Protein AF-A0A3S8YYU0-F1 (afdb_monomer)

Solvent-accessible surface area (backbone atoms only — not comparable to full-atom values): 10010 Å² total; per-residue (Å²): 124,86,74,66,68,74,83,68,64,56,49,53,55,48,15,58,75,43,46,37,53,31,42,72,78,71,66,54,80,86,74,81,72,77,70,38,67,75,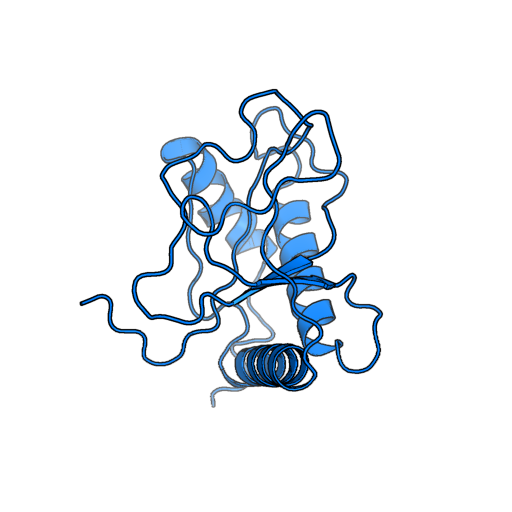52,44,48,48,32,42,52,41,55,51,48,44,52,74,72,61,65,45,40,74,32,61,44,92,62,103,53,86,54,56,67,43,58,93,49,33,31,31,30,31,39,77,44,82,33,82,54,89,83,25,58,51,48,26,52,52,49,55,50,52,54,50,32,55,56,50,31,37,65,63,64,61,94,46,73,85,85,78,79,78,62,46,75,51,72,44,66,87,50,94,86,46,50,66,60,94,78,65,95,59,83,82,70,86,74,74,85,80,88,86,87,84,87,74,73,76,92,72,76,94,124

Secondary structure (DSSP, 8-state):
-TTTTTTT--HHHHIIIIIHHHHHHTS----TTSSHHHHHHHHHHHHHHHHHTT--EE-----SSS----TTTB--EEEEE-S-STT-HHHHHHHHHHHHHHHHHGGGSTT------PPEEEEE--STT--B-S--S-SS--S----------TT----

Mean predicted aligned error: 5.98 Å

pLDDT: mean 88.74, std 14.32, range [34.66, 98.44]

Nearest PDB structures (foldseek):
  7q5x-assembly1_A  TM=9.693E-01  e=1.711E-13  Homo sapiens
  5l9b-assembly1_A  TM=9.675E-01  e=2.173E-13  Homo sapiens
  5l9v-assembly2_B  TM=9.765E-01  e=9.668E-13  Homo sapiens
  3hqr-assembly1_A  TM=9.605E-01  e=2.929E-13  Homo sapiens
  6f0w-assembly1_A  TM=9.902E-01  e=3.692E-11  Trichoplax adhaerens

Organism: Ochotona thibetana (NCBI:txid130843)

Structure (mmCIF, N/CA/C/O backbone):
data_AF-A0A3S8YYU0-F1
#
_entry.id   AF-A0A3S8YYU0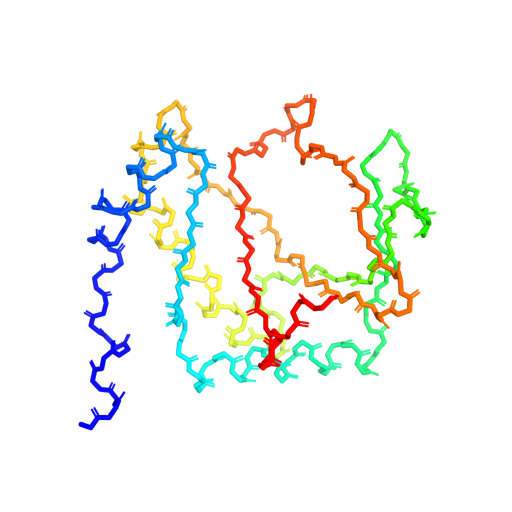-F1
#
loop_
_atom_site.group_PDB
_atom_site.id
_atom_site.type_symbol
_atom_site.label_atom_id
_atom_site.label_alt_id
_atom_site.label_comp_id
_atom_site.label_asym_id
_atom_site.label_entity_id
_atom_site.label_seq_id
_atom_site.pdbx_PDB_ins_code
_atom_site.Cartn_x
_atom_site.Cartn_y
_atom_site.Cartn_z
_atom_site.occupancy
_atom_site.B_iso_or_equiv
_atom_site.auth_seq_id
_atom_site.auth_comp_id
_atom_site.auth_asym_id
_atom_site.auth_atom_id
_atom_site.pdbx_PDB_model_num
ATOM 1 N N . MET A 1 1 ? 13.733 -24.757 10.629 1.00 34.66 1 MET A N 1
ATOM 2 C CA . MET A 1 1 ? 13.370 -23.733 11.634 1.00 34.66 1 MET A CA 1
ATOM 3 C C . MET A 1 1 ? 12.915 -22.471 10.902 1.00 34.66 1 MET A C 1
ATOM 5 O O . MET A 1 1 ? 13.557 -22.136 9.917 1.00 34.66 1 MET A O 1
ATOM 9 N N . PRO A 1 2 ? 11.818 -21.796 11.295 1.00 40.94 2 PRO A N 1
ATOM 10 C CA . PRO A 1 2 ? 11.075 -20.895 10.395 1.00 40.94 2 PRO A CA 1
ATOM 11 C C . PRO A 1 2 ? 11.651 -19.476 10.236 1.00 40.94 2 PRO A C 1
ATOM 13 O O . PRO A 1 2 ? 11.083 -18.668 9.511 1.00 40.94 2 PRO A O 1
ATOM 16 N N . LEU A 1 3 ? 12.760 -19.153 10.907 1.00 37.03 3 LEU A N 1
ATOM 17 C CA . LEU A 1 3 ? 13.330 -17.799 10.929 1.00 37.03 3 LEU A CA 1
ATOM 18 C C . LEU A 1 3 ? 14.291 -17.509 9.760 1.00 37.03 3 LEU A C 1
ATOM 20 O O . LEU A 1 3 ? 14.512 -16.349 9.430 1.00 37.03 3 LEU A O 1
ATOM 24 N N . GLU A 1 4 ? 14.811 -18.536 9.081 1.00 35.59 4 GLU A N 1
ATOM 25 C CA . GLU A 1 4 ? 15.794 -18.364 7.994 1.00 35.59 4 GLU A CA 1
ATOM 26 C C . GLU A 1 4 ? 15.170 -17.972 6.640 1.00 35.59 4 GLU A C 1
ATOM 28 O O . GLU A 1 4 ? 15.865 -17.462 5.765 1.00 35.59 4 GLU A O 1
ATOM 33 N N . HIS A 1 5 ? 13.859 -18.155 6.446 1.00 43.12 5 HIS A N 1
ATOM 34 C CA . HIS A 1 5 ? 13.202 -17.921 5.147 1.00 43.12 5 HIS A CA 1
ATOM 35 C C . HIS A 1 5 ? 12.796 -16.461 4.877 1.00 43.12 5 HIS A C 1
ATOM 37 O O . HIS A 1 5 ? 12.501 -16.112 3.735 1.00 43.12 5 HIS A O 1
ATOM 43 N N . ILE A 1 6 ? 12.766 -15.600 5.900 1.00 46.75 6 ILE A N 1
ATOM 44 C CA . ILE A 1 6 ? 12.290 -14.210 5.759 1.00 46.75 6 ILE A CA 1
ATOM 45 C C . ILE A 1 6 ? 13.440 -13.261 5.381 1.00 46.75 6 ILE A C 1
ATOM 47 O O . ILE A 1 6 ? 13.224 -12.292 4.660 1.00 46.75 6 ILE A O 1
ATOM 51 N N . MET A 1 7 ? 14.676 -13.563 5.793 1.00 45.94 7 MET A N 1
ATOM 52 C CA . MET A 1 7 ? 15.844 -12.707 5.535 1.00 45.94 7 MET A CA 1
ATOM 53 C C . MET A 1 7 ? 16.535 -12.953 4.185 1.00 45.94 7 MET A C 1
ATOM 55 O O . MET A 1 7 ? 17.422 -12.187 3.829 1.00 45.94 7 MET A O 1
ATOM 59 N N . ASN A 1 8 ? 16.131 -13.984 3.433 1.00 50.84 8 ASN A N 1
ATOM 60 C CA . ASN A 1 8 ? 16.818 -14.414 2.209 1.00 50.84 8 ASN A CA 1
ATOM 61 C C . ASN A 1 8 ? 15.895 -14.500 0.977 1.00 50.84 8 ASN A C 1
ATOM 63 O O . ASN A 1 8 ? 16.179 -15.233 0.030 1.00 50.84 8 ASN A O 1
ATOM 67 N N . ARG A 1 9 ? 14.766 -13.773 0.973 1.00 62.41 9 ARG A N 1
ATOM 68 C CA . ARG A 1 9 ? 14.033 -13.536 -0.278 1.00 62.41 9 ARG A CA 1
ATOM 69 C C . ARG A 1 9 ? 14.794 -12.493 -1.077 1.00 62.41 9 ARG A C 1
ATOM 71 O O . ARG A 1 9 ? 14.831 -11.324 -0.702 1.00 62.41 9 ARG A O 1
ATOM 78 N N . ASP A 1 10 ? 15.372 -12.931 -2.182 1.00 84.50 10 ASP A N 1
ATOM 79 C CA . ASP A 1 10 ? 15.942 -12.039 -3.175 1.00 84.50 10 ASP A CA 1
ATOM 80 C C . ASP A 1 10 ? 14.800 -11.238 -3.833 1.00 84.50 10 ASP A C 1
ATOM 82 O O . ASP A 1 10 ? 14.121 -11.702 -4.751 1.00 84.50 10 ASP A O 1
ATOM 86 N N . LEU A 1 11 ? 14.517 -10.053 -3.279 1.00 90.81 11 LEU A N 1
ATOM 87 C CA . LEU A 1 11 ? 13.488 -9.139 -3.785 1.00 90.81 11 LEU A CA 1
ATOM 88 C C . LEU A 1 11 ? 13.767 -8.726 -5.230 1.00 90.81 11 LEU A C 1
ATOM 90 O O . LEU A 1 11 ? 12.818 -8.476 -5.969 1.00 90.81 11 LEU A O 1
ATOM 94 N N . GLU A 1 12 ? 15.039 -8.664 -5.626 1.00 93.06 12 GLU A N 1
ATOM 95 C CA . GLU A 1 12 ? 15.429 -8.370 -6.999 1.00 93.06 12 GLU A CA 1
ATOM 96 C C . GLU A 1 12 ? 15.011 -9.514 -7.916 1.00 93.06 12 GLU A C 1
ATOM 98 O O . GLU A 1 12 ? 14.336 -9.281 -8.921 1.00 93.06 12 GLU A O 1
ATOM 103 N N . LYS A 1 13 ? 15.303 -10.755 -7.520 1.00 94.00 13 LYS A N 1
ATOM 104 C CA . LYS A 1 13 ? 14.845 -11.941 -8.247 1.00 94.00 13 LYS A CA 1
ATOM 105 C C . LYS A 1 13 ? 13.324 -11.980 -8.382 1.00 94.00 13 LYS A C 1
ATOM 107 O O . LYS A 1 13 ? 12.818 -12.176 -9.480 1.00 94.00 13 LYS A O 1
ATOM 112 N N . ILE A 1 14 ? 12.581 -11.738 -7.299 1.00 94.81 14 ILE A N 1
ATOM 113 C CA . ILE A 1 14 ? 11.107 -11.696 -7.343 1.00 94.81 14 ILE A CA 1
ATOM 114 C C . ILE A 1 14 ? 10.624 -10.583 -8.285 1.00 94.81 14 ILE A C 1
ATOM 116 O O . ILE A 1 14 ? 9.714 -10.798 -9.087 1.00 94.81 14 ILE A O 1
ATOM 120 N N . ALA A 1 15 ? 11.225 -9.396 -8.212 1.00 94.88 15 ALA A N 1
ATOM 121 C CA . ALA A 1 15 ? 10.861 -8.278 -9.071 1.00 94.88 15 ALA A CA 1
ATOM 122 C C . ALA A 1 15 ? 11.082 -8.603 -10.559 1.00 94.88 15 ALA A C 1
ATOM 124 O O . ALA A 1 15 ? 10.183 -8.398 -11.374 1.00 94.88 15 ALA A O 1
ATOM 125 N N . ILE A 1 16 ? 12.257 -9.133 -10.909 1.00 94.75 16 ILE A N 1
ATOM 126 C CA . ILE A 1 16 ? 12.674 -9.361 -12.298 1.00 94.75 16 ILE A CA 1
ATOM 127 C C . ILE A 1 16 ? 12.035 -10.618 -12.893 1.00 94.75 16 ILE A C 1
ATOM 129 O O . ILE A 1 16 ? 11.572 -10.574 -14.029 1.00 94.75 16 ILE A O 1
ATOM 133 N N . GLU A 1 17 ? 12.014 -11.729 -12.157 1.00 95.62 17 GLU A N 1
ATOM 134 C CA . GLU A 1 17 ? 11.584 -13.028 -12.691 1.00 95.62 17 GLU A CA 1
ATOM 135 C C . GLU A 1 17 ? 10.077 -13.269 -12.563 1.00 95.62 17 GLU A C 1
ATOM 137 O O . GLU A 1 17 ? 9.545 -14.123 -13.265 1.00 95.62 17 GLU A O 1
ATOM 142 N N . TYR A 1 18 ? 9.379 -12.536 -11.689 1.00 95.62 18 TYR A N 1
ATOM 143 C CA . TYR A 1 18 ? 7.950 -12.748 -11.448 1.00 95.62 18 TYR A CA 1
ATOM 144 C C . TYR A 1 18 ? 7.109 -11.488 -11.675 1.00 95.62 18 TYR A C 1
ATOM 146 O O . TYR A 1 18 ? 6.224 -11.484 -12.527 1.00 95.62 18 TYR A O 1
ATOM 154 N N . ILE A 1 19 ? 7.390 -10.393 -10.962 1.00 95.56 19 ILE A N 1
ATOM 155 C CA . ILE A 1 19 ? 6.517 -9.205 -10.984 1.00 95.56 19 ILE A CA 1
ATOM 156 C C . ILE A 1 19 ? 6.507 -8.531 -12.353 1.00 95.56 19 ILE A C 1
ATOM 158 O O . ILE A 1 19 ? 5.435 -8.250 -12.884 1.00 95.56 19 ILE A O 1
ATOM 162 N N . VAL A 1 20 ? 7.684 -8.262 -12.925 1.00 95.88 20 VAL A N 1
ATOM 163 C CA . VAL A 1 20 ? 7.805 -7.606 -14.234 1.00 95.88 20 VAL A CA 1
ATOM 164 C C . VAL A 1 20 ? 7.079 -8.409 -15.329 1.00 95.88 20 VAL A C 1
ATOM 166 O O . VAL A 1 20 ? 6.219 -7.815 -15.984 1.00 95.88 20 VAL A O 1
ATOM 169 N N . PRO A 1 21 ? 7.324 -9.728 -15.501 1.00 95.81 21 PRO A N 1
ATOM 170 C CA . PRO A 1 21 ? 6.575 -10.545 -16.455 1.00 95.81 21 PRO A CA 1
ATOM 171 C C . PRO A 1 21 ? 5.060 -10.518 -16.225 1.00 95.81 21 PRO A C 1
ATOM 173 O O . PRO A 1 21 ? 4.311 -10.223 -17.153 1.00 95.81 21 PRO A O 1
ATOM 176 N N . CYS A 1 22 ? 4.586 -10.732 -14.991 1.00 96.44 22 CYS A N 1
ATOM 177 C CA . CYS A 1 22 ? 3.148 -10.746 -14.702 1.00 96.44 22 CYS A CA 1
ATOM 178 C C . CYS A 1 22 ? 2.469 -9.400 -15.004 1.00 96.44 22 CYS A C 1
ATOM 180 O O . CYS A 1 22 ? 1.373 -9.363 -15.570 1.00 96.44 22 CYS A O 1
ATOM 182 N N . LEU A 1 23 ? 3.118 -8.284 -14.660 1.00 95.19 23 LEU A N 1
ATOM 183 C CA . LEU A 1 23 ? 2.593 -6.952 -14.957 1.00 95.19 23 LEU A CA 1
ATOM 184 C C . LEU A 1 23 ? 2.582 -6.648 -16.461 1.00 95.19 23 LEU A C 1
ATOM 186 O O . LEU A 1 23 ? 1.695 -5.926 -16.909 1.00 95.19 23 LEU A O 1
ATOM 190 N N . HIS A 1 24 ? 3.518 -7.189 -17.248 1.00 94.38 24 HIS A N 1
ATOM 191 C CA . HIS A 1 24 ? 3.502 -7.054 -18.711 1.00 94.38 24 HIS A CA 1
ATOM 192 C C . HIS A 1 24 ? 2.437 -7.916 -19.380 1.00 94.38 24 HIS A C 1
ATOM 194 O O . HIS A 1 24 ? 1.757 -7.433 -20.282 1.00 94.38 24 HIS A O 1
ATOM 200 N N . GLU A 1 25 ? 2.295 -9.170 -18.958 1.00 94.69 25 GLU A N 1
ATOM 201 C CA . GLU A 1 25 ? 1.409 -10.134 -19.617 1.00 94.69 25 GLU A CA 1
ATOM 202 C C . GLU A 1 25 ? -0.060 -9.949 -19.228 1.00 94.69 25 GLU A C 1
ATOM 204 O O . GLU A 1 25 ? -0.943 -10.037 -20.081 1.00 94.69 25 GLU A O 1
ATOM 209 N N . VAL A 1 26 ? -0.332 -9.692 -17.945 1.00 95.25 26 VAL A N 1
ATOM 210 C CA . VAL A 1 26 ? -1.694 -9.732 -17.383 1.00 95.25 26 VAL A CA 1
ATOM 211 C C . VAL A 1 26 ? -2.112 -8.392 -16.766 1.00 95.25 26 VAL A C 1
ATOM 213 O O . VAL A 1 26 ? -3.302 -8.108 -16.632 1.00 95.25 26 VAL A O 1
ATOM 216 N N . GLY A 1 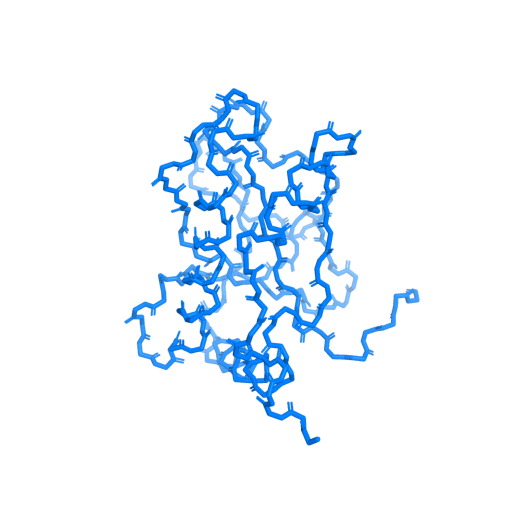27 ? -1.151 -7.539 -16.400 1.00 94.69 27 GLY A N 1
ATOM 217 C CA . GLY A 1 27 ? -1.418 -6.230 -15.793 1.00 94.69 27 GLY A CA 1
ATOM 218 C C . GLY A 1 27 ? -1.650 -6.260 -14.278 1.00 94.69 27 GLY A C 1
ATOM 219 O O . GLY A 1 27 ? -1.954 -5.221 -13.694 1.00 94.69 27 GLY A O 1
ATOM 220 N N . PHE A 1 28 ? -1.492 -7.418 -13.629 1.00 96.44 28 PHE A N 1
ATOM 221 C CA . PHE A 1 28 ? -1.506 -7.559 -12.170 1.00 96.44 28 PHE A CA 1
ATOM 222 C C . PHE A 1 28 ? -0.646 -8.749 -11.712 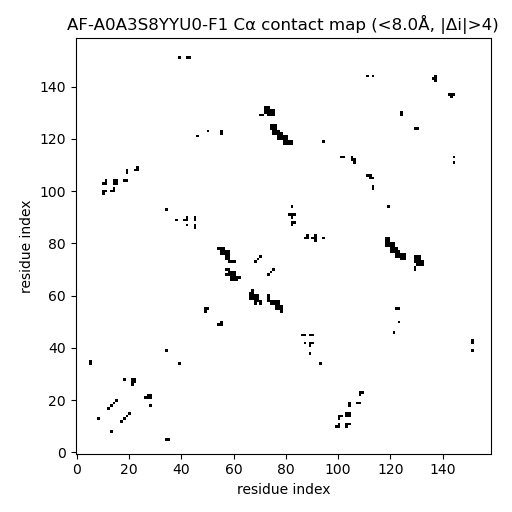1.00 96.44 28 PHE A C 1
ATOM 224 O O . PHE A 1 28 ? -0.354 -9.656 -12.486 1.00 96.44 28 PHE A O 1
ATOM 231 N N . CYS A 1 29 ? -0.258 -8.757 -10.436 1.00 95.75 29 CYS A N 1
ATOM 232 C CA . CYS A 1 29 ? 0.421 -9.874 -9.775 1.00 95.75 29 CYS A CA 1
ATOM 233 C C . CYS A 1 29 ? 0.055 -9.901 -8.283 1.00 95.75 29 CYS A C 1
ATOM 235 O O . CYS A 1 29 ? -0.309 -8.866 -7.721 1.00 95.75 29 CYS A O 1
ATOM 237 N N . TYR A 1 30 ? 0.198 -11.049 -7.623 1.00 95.19 30 TYR A N 1
ATOM 238 C CA . TYR A 1 30 ? 0.020 -11.179 -6.174 1.00 95.19 30 TYR A CA 1
ATOM 239 C C . TYR A 1 30 ? 1.208 -11.919 -5.555 1.00 95.19 30 TYR A C 1
ATOM 241 O O . TYR A 1 30 ? 1.799 -12.798 -6.171 1.00 95.19 30 TYR A O 1
ATOM 249 N N . LEU A 1 31 ? 1.586 -11.529 -4.337 1.00 94.94 31 LEU A N 1
ATOM 250 C CA . LEU A 1 31 ? 2.698 -12.125 -3.600 1.00 94.94 31 LEU A CA 1
ATOM 251 C C . LEU A 1 31 ? 2.239 -12.521 -2.204 1.00 94.94 31 LEU A C 1
ATOM 253 O O . LEU A 1 31 ? 2.078 -11.672 -1.324 1.00 94.94 31 LEU A O 1
ATOM 257 N N . ASP A 1 32 ? 2.076 -13.822 -1.998 1.00 94.12 32 ASP A N 1
ATOM 258 C CA . ASP A 1 32 ? 1.667 -14.356 -0.707 1.00 94.12 32 ASP A CA 1
ATOM 259 C C . ASP A 1 32 ? 2.816 -14.373 0.303 1.00 94.12 32 ASP A C 1
ATOM 261 O O . ASP A 1 32 ? 4.004 -14.530 -0.021 1.00 94.12 32 ASP A O 1
ATOM 265 N N . ASN A 1 33 ? 2.433 -14.249 1.575 1.00 92.44 33 ASN A N 1
ATOM 266 C CA . ASN A 1 33 ? 3.344 -14.305 2.715 1.00 92.44 33 ASN A CA 1
ATOM 267 C C . ASN A 1 33 ? 4.496 -13.286 2.610 1.00 92.44 33 ASN A C 1
ATOM 269 O O . ASN A 1 33 ? 5.626 -13.597 2.986 1.00 92.44 33 ASN A O 1
ATOM 273 N N . PHE A 1 34 ? 4.223 -12.087 2.077 1.00 94.75 34 PHE A N 1
ATOM 274 C CA . PHE A 1 34 ? 5.244 -11.081 1.755 1.00 94.75 34 PHE A CA 1
ATOM 275 C C . PHE A 1 34 ? 6.090 -10.656 2.966 1.00 94.75 34 PHE A C 1
ATOM 277 O O . PHE A 1 34 ? 7.314 -10.655 2.882 1.00 94.75 34 PHE A O 1
ATOM 284 N N . LEU A 1 35 ? 5.452 -10.346 4.101 1.00 93.38 35 LEU A N 1
ATOM 285 C CA . LEU A 1 35 ? 6.147 -9.999 5.351 1.00 93.38 35 LEU A CA 1
ATOM 286 C C . LEU A 1 35 ? 6.338 -11.193 6.302 1.00 93.38 35 LEU A C 1
ATOM 288 O O . LEU A 1 35 ? 7.059 -11.088 7.294 1.00 93.38 35 LEU A O 1
ATOM 292 N N . GLY A 1 36 ? 5.656 -12.310 6.035 1.00 93.12 36 GLY A N 1
ATOM 293 C CA . GLY A 1 36 ? 5.441 -13.375 7.015 1.00 93.12 36 GLY A CA 1
ATOM 294 C C . GLY A 1 36 ? 4.499 -12.967 8.158 1.00 93.12 36 GLY A C 1
ATOM 295 O O . GLY A 1 36 ? 4.077 -11.814 8.272 1.00 93.12 36 GLY A O 1
ATOM 296 N N . GLU A 1 37 ? 4.162 -13.930 9.018 1.00 94.25 37 GLU A N 1
ATOM 297 C CA . GLU A 1 37 ? 3.146 -13.744 10.064 1.00 94.25 37 GLU A CA 1
ATOM 298 C C . GLU A 1 37 ? 3.553 -12.714 11.120 1.00 94.25 37 GLU A C 1
ATOM 300 O O . GLU A 1 37 ? 2.784 -11.811 11.418 1.00 94.25 37 GLU A O 1
ATOM 305 N N . VAL A 1 38 ? 4.774 -12.799 11.656 1.00 95.06 38 VAL A N 1
ATOM 306 C CA . VAL A 1 38 ? 5.205 -11.954 12.787 1.00 95.06 38 VAL A CA 1
ATOM 307 C C . VAL A 1 38 ? 5.138 -10.466 12.441 1.00 95.06 38 VAL A C 1
ATOM 309 O O . VAL A 1 38 ? 4.576 -9.667 13.187 1.00 95.06 38 VAL A O 1
ATOM 312 N N . VAL A 1 39 ? 5.696 -10.079 11.293 1.00 95.31 39 VAL A N 1
ATOM 313 C CA . VAL A 1 39 ? 5.709 -8.675 10.866 1.00 95.31 39 VAL A CA 1
ATOM 314 C C . VAL A 1 39 ? 4.322 -8.255 10.374 1.00 95.31 39 VAL A C 1
ATOM 316 O O . VAL A 1 39 ? 3.873 -7.156 10.701 1.00 95.31 39 VAL A O 1
ATOM 319 N N . GLY A 1 40 ? 3.608 -9.133 9.658 1.00 97.62 40 GLY A N 1
ATOM 320 C CA . GLY A 1 40 ? 2.218 -8.899 9.263 1.00 97.62 40 GLY A CA 1
ATOM 321 C C . GLY A 1 40 ? 1.301 -8.612 10.457 1.00 97.62 40 GLY A C 1
ATOM 322 O O . GLY A 1 40 ? 0.474 -7.702 10.394 1.00 97.62 40 GLY A O 1
ATOM 323 N N . ASP A 1 41 ? 1.512 -9.301 11.577 1.00 98.12 41 ASP A N 1
ATOM 324 C CA . ASP A 1 41 ? 0.759 -9.121 12.820 1.00 98.12 41 ASP A CA 1
ATOM 325 C C . ASP A 1 41 ? 1.033 -7.781 13.482 1.00 98.12 41 ASP A C 1
ATOM 327 O O . ASP A 1 41 ? 0.103 -7.137 13.972 1.00 98.12 41 ASP A O 1
ATOM 331 N N . CYS A 1 42 ? 2.282 -7.319 13.451 1.00 98.12 42 CYS A N 1
ATOM 332 C CA . CYS A 1 42 ? 2.636 -5.983 13.915 1.00 98.12 42 CYS A CA 1
ATOM 333 C C . CYS A 1 42 ? 1.936 -4.898 13.081 1.00 98.12 42 CYS A C 1
ATOM 335 O O . CYS A 1 42 ? 1.379 -3.955 13.650 1.00 98.12 42 CYS A O 1
ATOM 337 N N . VAL A 1 43 ? 1.893 -5.052 11.750 1.00 98.38 43 VAL A N 1
ATOM 338 C CA . VAL A 1 43 ? 1.162 -4.126 10.865 1.00 98.38 43 VAL A CA 1
ATOM 339 C C . VAL A 1 43 ? -0.334 -4.150 11.185 1.00 98.38 43 VAL A C 1
ATOM 341 O O . VAL A 1 43 ? -0.932 -3.095 11.404 1.00 98.38 43 VAL A O 1
ATOM 344 N N . LEU A 1 44 ? -0.939 -5.339 11.286 1.00 98.38 44 LEU A N 1
ATOM 345 C CA . LEU A 1 44 ? -2.356 -5.490 11.619 1.00 98.38 44 LEU A CA 1
ATOM 346 C C . LEU A 1 44 ? -2.689 -4.876 12.984 1.00 98.38 44 LEU A C 1
ATOM 348 O O . LEU A 1 44 ? -3.696 -4.179 13.111 1.00 98.38 44 LEU A O 1
ATOM 352 N N . LYS A 1 45 ? -1.852 -5.104 14.003 1.00 98.25 45 LYS A N 1
ATOM 353 C CA . LYS A 1 45 ? -2.024 -4.524 15.341 1.00 98.25 45 LYS A CA 1
ATOM 354 C C . LYS A 1 45 ? -2.035 -2.999 15.275 1.00 98.25 45 LYS A C 1
ATOM 356 O O . LYS A 1 45 ? -2.924 -2.383 15.862 1.00 98.25 45 LYS A O 1
ATOM 361 N N . ARG A 1 46 ? -1.107 -2.388 14.530 1.00 97.81 46 ARG A N 1
ATOM 362 C CA . ARG A 1 46 ? -1.076 -0.929 14.378 1.00 97.81 46 ARG A CA 1
ATOM 363 C C . ARG A 1 46 ? -2.309 -0.402 13.647 1.00 97.81 46 ARG A C 1
ATOM 365 O O . ARG A 1 46 ? -2.904 0.567 14.108 1.00 97.81 46 ARG A O 1
ATOM 372 N N . VAL A 1 47 ? -2.729 -1.046 12.558 1.00 98.06 47 VAL A N 1
ATOM 373 C CA . VAL A 1 47 ? -3.936 -0.649 11.811 1.00 98.06 47 VAL A CA 1
ATOM 374 C C . VAL A 1 47 ? -5.195 -0.751 12.677 1.00 98.06 47 VAL A C 1
ATOM 376 O O . VAL A 1 47 ? -6.015 0.166 12.667 1.00 98.06 47 VAL A O 1
ATOM 379 N N . LYS A 1 48 ? -5.327 -1.810 13.486 1.00 97.88 48 LYS A N 1
ATOM 380 C CA . LYS A 1 48 ? -6.419 -1.939 14.463 1.00 97.88 48 LYS A CA 1
ATOM 381 C C . LYS A 1 48 ? -6.403 -0.816 15.497 1.00 97.88 48 LYS A C 1
ATOM 383 O O . LYS A 1 48 ? -7.460 -0.262 15.777 1.00 97.88 48 LYS A O 1
ATOM 388 N N . GLN A 1 49 ? -5.230 -0.451 16.016 1.00 97.56 49 GLN A N 1
ATOM 389 C CA . G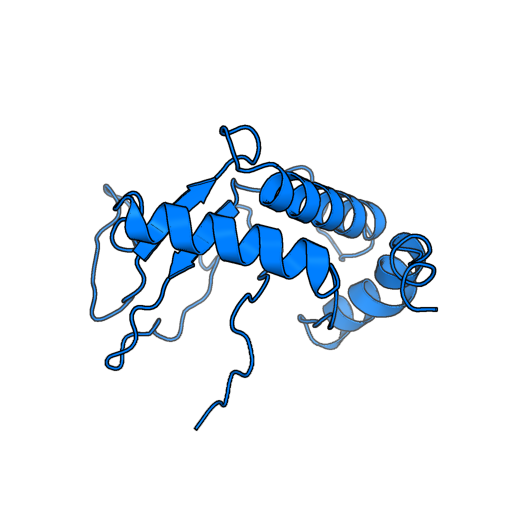LN A 1 49 ? -5.105 0.660 16.960 1.00 97.56 49 GLN A CA 1
ATOM 390 C C . GLN A 1 49 ? -5.540 1.989 16.325 1.00 97.56 49 GLN A C 1
ATOM 392 O O . GLN A 1 49 ? -6.355 2.695 16.899 1.00 97.56 49 GLN A O 1
ATOM 397 N N . LEU A 1 50 ? -5.086 2.291 15.101 1.00 96.62 50 LEU A N 1
ATOM 398 C CA . LEU A 1 50 ? -5.496 3.502 14.373 1.00 96.62 50 LEU A CA 1
ATOM 399 C C . LEU A 1 50 ? -7.021 3.589 14.191 1.00 96.62 50 LEU A C 1
ATOM 401 O O . LEU A 1 50 ? -7.596 4.677 14.245 1.00 96.62 50 LEU A O 1
ATOM 405 N N . HIS A 1 51 ? -7.675 2.447 13.965 1.00 96.06 51 HIS A N 1
ATOM 406 C CA . HIS A 1 51 ? -9.133 2.368 13.872 1.00 96.06 51 HIS A CA 1
ATOM 407 C C . HIS A 1 51 ? -9.814 2.584 15.227 1.00 96.06 51 HIS A C 1
ATOM 409 O O . HIS A 1 51 ? -10.741 3.385 15.309 1.00 96.06 51 HIS A O 1
ATOM 415 N N . GLN A 1 52 ? -9.322 1.933 16.285 1.00 96.56 52 GLN A N 1
ATOM 416 C CA . GLN A 1 52 ? -9.833 2.071 17.655 1.00 96.56 52 GLN A CA 1
ATOM 417 C C . GLN A 1 52 ? -9.688 3.497 18.200 1.00 96.56 52 GLN A C 1
ATOM 419 O O . GLN A 1 52 ? -10.591 3.985 18.874 1.00 96.56 52 GLN A O 1
ATOM 424 N N . ASP A 1 53 ? -8.604 4.185 17.844 1.00 96.31 53 ASP A N 1
ATOM 425 C CA . ASP A 1 53 ? -8.333 5.575 18.225 1.00 96.31 53 ASP A CA 1
ATOM 426 C C . ASP A 1 53 ? -9.208 6.589 17.455 1.00 96.31 53 ASP A C 1
ATOM 428 O O . ASP A 1 53 ? -9.121 7.794 17.686 1.00 96.31 53 ASP A O 1
ATOM 432 N N . GLY A 1 54 ? -10.043 6.134 16.510 1.00 94.81 54 GLY A N 1
ATOM 433 C CA . GLY A 1 54 ? -10.949 6.994 15.742 1.00 94.81 54 GLY A CA 1
ATOM 434 C C . GLY A 1 54 ? -10.249 7.887 14.712 1.00 94.81 54 GLY A C 1
ATOM 435 O O . GLY A 1 54 ? -10.814 8.887 14.269 1.00 94.81 54 GLY A O 1
ATOM 436 N N . VAL A 1 55 ? -9.017 7.546 14.318 1.00 95.19 55 VAL A N 1
ATOM 437 C CA . VAL A 1 55 ? -8.211 8.354 13.384 1.00 95.19 55 VAL A CA 1
ATOM 438 C C . VAL A 1 55 ? -8.705 8.215 11.938 1.00 95.19 55 VAL A C 1
ATOM 440 O O . VAL A 1 55 ? -8.523 9.125 11.126 1.00 95.19 55 VAL A O 1
ATOM 443 N N . LEU A 1 56 ? -9.334 7.086 11.602 1.00 94.44 56 LEU A N 1
ATOM 444 C CA . LEU A 1 56 ? -9.856 6.818 10.262 1.00 94.44 56 LEU A CA 1
ATOM 445 C C . LEU A 1 56 ? -11.107 7.666 9.977 1.00 94.44 56 LEU A C 1
ATOM 447 O O . LEU A 1 56 ? -12.025 7.750 10.790 1.00 94.44 56 LEU A O 1
ATOM 451 N N . ARG A 1 57 ? -11.156 8.269 8.787 1.00 92.88 57 ARG A N 1
ATOM 452 C CA . ARG A 1 57 ? -12.253 9.129 8.310 1.00 92.88 57 ARG A CA 1
ATOM 453 C C . ARG A 1 57 ? -12.864 8.560 7.041 1.00 92.88 57 ARG A C 1
ATOM 455 O O . ARG A 1 57 ? -12.177 7.875 6.300 1.00 92.88 57 ARG A O 1
ATOM 462 N N . ASP A 1 58 ? -14.122 8.872 6.755 1.00 90.94 58 ASP A N 1
ATOM 463 C CA . ASP A 1 58 ? -14.795 8.354 5.559 1.00 90.94 58 ASP A CA 1
ATOM 464 C C . ASP A 1 58 ? -13.994 8.617 4.269 1.00 90.94 58 ASP A C 1
ATOM 466 O O . ASP A 1 58 ? -13.519 9.733 4.024 1.00 90.94 58 ASP A O 1
ATOM 470 N N . GLY A 1 59 ? -13.880 7.580 3.435 1.00 84.88 59 GLY A N 1
ATOM 471 C CA . GLY A 1 59 ? -13.215 7.622 2.141 1.00 84.88 59 GLY A CA 1
ATOM 472 C C . GLY A 1 59 ? -13.767 8.729 1.243 1.00 84.88 59 GLY A C 1
ATOM 473 O O . GLY A 1 59 ? -14.976 8.975 1.171 1.00 84.88 59 GLY A O 1
ATOM 474 N N . GLN A 1 60 ? -12.861 9.409 0.542 1.00 84.62 60 GLN A N 1
ATOM 475 C CA . GLN A 1 60 ? -13.195 10.495 -0.378 1.00 84.62 60 GLN A CA 1
ATOM 476 C C . GLN A 1 60 ? -12.966 10.075 -1.833 1.00 84.62 60 GLN A C 1
ATOM 478 O O . GLN A 1 60 ? -12.078 9.272 -2.137 1.00 84.62 60 GLN A O 1
ATOM 483 N N . LEU A 1 61 ? -13.784 10.624 -2.733 1.00 77.88 61 LEU A N 1
ATOM 484 C CA . LEU A 1 61 ? -13.632 10.473 -4.181 1.00 77.88 61 LEU A CA 1
ATOM 485 C C . LEU A 1 61 ? -12.777 11.610 -4.754 1.00 77.88 61 LEU A C 1
ATOM 487 O O . LEU A 1 61 ? -12.865 12.750 -4.291 1.00 77.88 61 LEU A O 1
ATOM 491 N N . ALA A 1 62 ? -11.998 11.309 -5.795 1.00 67.81 62 ALA A N 1
ATOM 492 C CA . ALA A 1 62 ? -11.280 12.323 -6.561 1.00 67.81 62 ALA A CA 1
ATOM 493 C C . ALA A 1 62 ? -12.274 13.232 -7.310 1.00 67.81 62 ALA A C 1
ATOM 495 O O . ALA A 1 62 ? -13.205 12.747 -7.954 1.00 67.81 62 ALA A O 1
ATOM 496 N N . GLY A 1 63 ? -12.090 14.552 -7.232 1.00 60.88 63 GLY A N 1
ATOM 497 C CA . GLY A 1 63 ? -12.962 15.517 -7.900 1.00 60.88 63 GLY A CA 1
ATOM 498 C C . GLY A 1 63 ? -12.494 16.972 -7.753 1.00 60.88 63 GLY A C 1
ATOM 499 O O .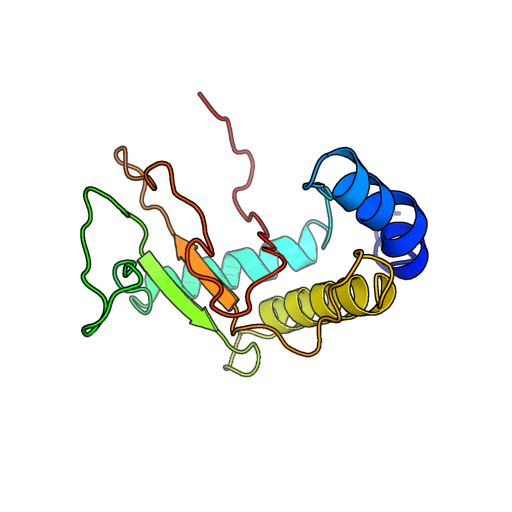 GLY A 1 63 ? -11.654 17.265 -6.908 1.00 60.88 63 GLY A O 1
ATOM 500 N N . PRO A 1 64 ? -13.037 17.901 -8.563 1.00 46.59 64 PRO A N 1
ATOM 501 C CA . PRO A 1 64 ? -12.574 19.294 -8.668 1.00 46.59 64 PRO A CA 1
ATOM 502 C C . PRO A 1 64 ? -12.888 20.192 -7.452 1.00 46.59 64 PRO A C 1
ATOM 504 O O . PRO A 1 64 ? -12.616 21.389 -7.482 1.00 46.59 64 PRO A O 1
ATOM 507 N N . ARG A 1 65 ? -13.474 19.651 -6.379 1.00 54.34 65 ARG A N 1
ATOM 508 C CA . ARG A 1 65 ? -13.695 20.328 -5.088 1.00 54.34 65 ARG A CA 1
ATOM 509 C C . ARG A 1 65 ? -13.312 19.362 -3.968 1.00 54.34 65 ARG A C 1
ATOM 511 O O . ARG A 1 65 ? -13.254 18.162 -4.230 1.00 54.34 65 ARG A O 1
ATOM 518 N N . ALA A 1 66 ? -13.069 19.885 -2.758 1.00 56.94 66 ALA A N 1
ATOM 519 C CA . ALA A 1 66 ? -12.752 19.104 -1.556 1.00 56.94 66 ALA A CA 1
ATOM 520 C C . ALA A 1 66 ? -13.521 17.771 -1.553 1.00 56.94 66 ALA A C 1
ATOM 522 O O . ALA A 1 66 ? -14.748 17.781 -1.683 1.00 56.94 66 ALA A O 1
ATOM 523 N N . GLY A 1 67 ? -12.780 16.658 -1.530 1.00 61.19 67 GLY A N 1
ATOM 524 C CA . GLY A 1 67 ? -13.270 15.333 -1.908 1.00 61.19 67 GLY A CA 1
ATOM 525 C C . GLY A 1 67 ? -14.636 15.011 -1.307 1.00 61.19 67 GLY A C 1
ATOM 526 O O . GLY A 1 67 ? -14.849 15.133 -0.101 1.00 61.19 67 GLY A O 1
ATOM 527 N N . VAL A 1 68 ? -15.586 14.617 -2.155 1.00 65.62 68 VAL A N 1
ATOM 528 C CA . VAL A 1 68 ? -16.953 14.335 -1.705 1.00 65.62 68 VAL A CA 1
ATOM 529 C C . VAL A 1 68 ? -16.993 12.919 -1.144 1.00 65.62 68 VAL A C 1
ATOM 531 O O . VAL A 1 68 ? -16.710 11.958 -1.863 1.00 65.62 68 VAL A O 1
ATOM 534 N N . SER A 1 69 ? -17.369 12.784 0.128 1.00 72.69 69 SER A N 1
ATOM 535 C CA . SER A 1 69 ? -17.676 11.475 0.704 1.00 72.69 69 SER A CA 1
ATOM 536 C C . SER A 1 69 ? -19.062 11.027 0.243 1.00 72.69 69 SER A C 1
ATOM 538 O O . SER A 1 69 ? -20.067 11.704 0.468 1.00 72.69 69 SER A O 1
ATOM 540 N N . LYS A 1 70 ? -19.114 9.884 -0.443 1.00 78.69 70 LYS A N 1
ATOM 541 C CA . LYS A 1 70 ? -20.353 9.230 -0.874 1.00 78.69 70 LYS A CA 1
ATOM 542 C C . LYS A 1 70 ? -20.300 7.769 -0.452 1.00 78.69 70 LYS A C 1
ATOM 544 O O . LYS A 1 70 ? -19.846 6.927 -1.222 1.00 78.69 70 LYS A O 1
ATOM 549 N N . ARG A 1 71 ? -20.817 7.471 0.744 1.00 76.94 71 ARG A N 1
ATOM 550 C CA . ARG A 1 71 ? -20.785 6.123 1.348 1.00 76.94 71 ARG A CA 1
ATOM 551 C C . ARG A 1 71 ? -21.364 5.013 0.462 1.00 76.94 71 ARG A C 1
ATOM 553 O O . ARG A 1 71 ? -20.900 3.886 0.533 1.00 76.94 71 ARG A O 1
ATOM 560 N N . HIS A 1 72 ? -22.339 5.330 -0.397 1.00 75.12 72 HIS A N 1
ATOM 561 C CA . HIS A 1 72 ? -22.916 4.370 -1.350 1.00 75.12 72 HIS A CA 1
ATOM 562 C C . HIS A 1 72 ? -21.989 4.031 -2.529 1.00 75.12 72 HIS A C 1
ATOM 564 O O . HIS A 1 72 ? -22.174 3.004 -3.169 1.00 75.12 72 HIS A O 1
ATOM 570 N N . LEU A 1 73 ? -21.015 4.892 -2.840 1.00 79.94 73 LEU A N 1
ATOM 571 C CA . LEU A 1 73 ? -19.993 4.621 -3.853 1.00 79.94 73 LEU A CA 1
ATOM 572 C C . LEU A 1 73 ? -18.750 4.012 -3.217 1.00 79.94 73 LEU A C 1
ATOM 574 O O . LEU A 1 73 ? -18.171 3.098 -3.792 1.00 79.94 73 LEU A O 1
ATOM 578 N N . ARG A 1 74 ? -18.355 4.536 -2.052 1.00 88.88 74 ARG A N 1
ATOM 579 C CA . ARG A 1 74 ? -17.133 4.210 -1.323 1.00 88.88 74 ARG A CA 1
ATOM 580 C C . ARG A 1 74 ? -17.411 4.180 0.177 1.00 88.88 74 ARG A C 1
ATOM 582 O O . ARG A 1 74 ? -17.605 5.234 0.780 1.00 88.88 74 ARG A O 1
ATOM 589 N N . GLY A 1 75 ? -17.479 2.978 0.744 1.00 90.88 75 GLY A N 1
ATOM 590 C CA . GLY A 1 75 ? -17.886 2.740 2.132 1.00 90.88 75 GLY A CA 1
ATOM 591 C C . GLY A 1 75 ? -16.750 2.485 3.126 1.00 90.88 75 GLY A C 1
ATOM 592 O O . GLY A 1 75 ? -17.035 2.045 4.237 1.00 90.88 75 GLY A O 1
ATOM 593 N N . ASP A 1 76 ? -15.489 2.708 2.749 1.00 93.69 76 ASP A N 1
ATOM 594 C CA . ASP A 1 76 ? -14.342 2.568 3.648 1.00 93.69 76 ASP A CA 1
ATOM 595 C C . ASP A 1 76 ? -14.107 3.807 4.516 1.00 93.69 76 ASP A C 1
ATOM 597 O O . ASP A 1 76 ? -14.511 4.930 4.205 1.00 93.69 76 ASP A O 1
ATOM 601 N N . GLN A 1 77 ? -13.388 3.584 5.610 1.00 95.44 77 GLN A N 1
ATOM 602 C CA . GLN A 1 77 ? -12.755 4.619 6.410 1.00 95.44 77 GLN A CA 1
ATOM 603 C C . GLN A 1 77 ? -11.247 4.552 6.163 1.00 95.44 77 GLN A C 1
ATOM 605 O O . GLN A 1 77 ? -10.666 3.467 6.185 1.00 95.44 77 GLN A O 1
ATOM 610 N N . ILE A 1 78 ? -10.609 5.696 5.933 1.00 96.81 78 ILE A N 1
ATOM 611 C CA . ILE A 1 78 ? -9.200 5.800 5.577 1.00 96.81 78 ILE A CA 1
ATOM 612 C C . ILE A 1 78 ? -8.417 6.753 6.474 1.00 96.81 78 ILE A C 1
ATOM 614 O O . ILE A 1 78 ? -8.951 7.712 7.032 1.00 96.81 78 ILE A O 1
ATOM 618 N N . THR A 1 79 ? -7.112 6.528 6.546 1.00 97.19 79 THR A N 1
ATOM 619 C CA . THR A 1 79 ? -6.130 7.523 6.984 1.00 97.19 79 THR A CA 1
ATOM 620 C C . THR A 1 79 ? -4.866 7.420 6.129 1.00 97.19 79 THR A C 1
ATOM 622 O O . THR A 1 79 ? -4.603 6.381 5.520 1.00 97.19 79 THR A O 1
ATOM 625 N N . TRP A 1 80 ? -4.093 8.503 6.057 1.00 97.00 80 TRP A N 1
ATOM 626 C CA . TRP A 1 80 ? -2.861 8.575 5.273 1.00 97.00 80 TRP A CA 1
ATOM 627 C C . TRP A 1 80 ? -1.645 8.527 6.194 1.00 97.00 80 TRP A C 1
ATOM 629 O O . TRP A 1 80 ? -1.452 9.439 6.994 1.00 97.00 80 TRP A O 1
ATOM 639 N N . ILE A 1 81 ? -0.817 7.495 6.041 1.00 97.19 81 ILE A N 1
ATOM 640 C CA . ILE A 1 81 ? 0.353 7.219 6.883 1.00 97.19 81 ILE A CA 1
ATOM 641 C C . ILE A 1 81 ? 1.629 7.359 6.049 1.00 97.19 81 ILE A C 1
ATOM 643 O O . ILE A 1 81 ? 1.764 6.750 4.986 1.00 97.19 81 ILE A O 1
ATOM 647 N N . GLY A 1 82 ? 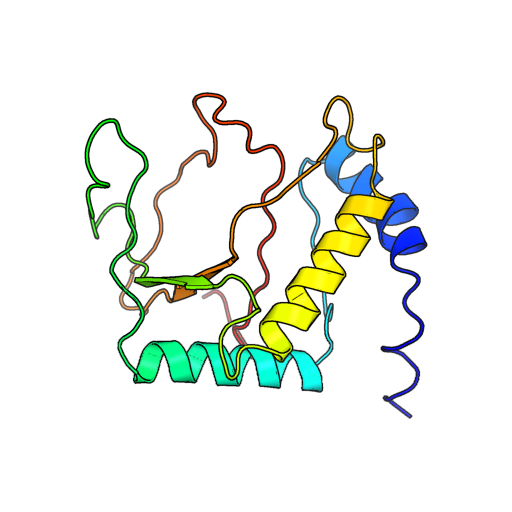2.564 8.189 6.504 1.00 94.94 82 GLY A N 1
ATOM 648 C CA . GLY A 1 82 ? 3.884 8.350 5.895 1.00 94.94 82 GLY A CA 1
ATOM 649 C C . GLY A 1 82 ? 4.848 7.215 6.241 1.00 94.94 82 GLY A C 1
ATOM 650 O O . GLY A 1 82 ? 5.712 6.890 5.430 1.00 94.94 82 GLY A O 1
ATOM 651 N N . GLY A 1 83 ? 4.671 6.600 7.411 1.00 93.44 83 GLY A N 1
ATOM 652 C CA . GLY A 1 83 ? 5.563 5.594 7.990 1.00 93.44 83 GLY A CA 1
ATOM 653 C C . GLY A 1 83 ? 6.539 6.177 9.018 1.00 93.44 83 GLY A C 1
ATOM 654 O O . GLY A 1 83 ? 7.248 5.432 9.678 1.00 93.44 83 GLY A O 1
ATOM 655 N N . ASN A 1 84 ? 6.580 7.496 9.189 1.00 94.62 84 ASN A N 1
ATOM 656 C CA . ASN A 1 84 ? 7.418 8.163 10.187 1.00 94.62 84 ASN A CA 1
ATOM 657 C C . ASN A 1 84 ? 6.640 8.570 11.447 1.00 94.62 84 ASN A C 1
ATOM 659 O O . ASN A 1 84 ? 7.224 9.126 12.373 1.00 94.62 84 ASN A O 1
ATOM 663 N N . GLU A 1 85 ? 5.332 8.320 11.476 1.00 95.44 85 GLU A N 1
ATOM 664 C CA . GLU A 1 85 ? 4.501 8.521 12.652 1.00 95.44 85 GLU A CA 1
ATOM 665 C C . GLU A 1 85 ? 4.878 7.533 13.768 1.00 95.44 85 GLU A C 1
ATOM 667 O O . GLU A 1 85 ? 5.240 6.383 13.511 1.00 95.44 85 GLU A O 1
ATOM 672 N N . GLU A 1 86 ? 4.748 7.969 15.021 1.00 93.75 86 GLU A N 1
ATOM 673 C CA . GLU A 1 86 ? 5.016 7.135 16.195 1.00 93.75 86 GLU A CA 1
ATOM 674 C C . GLU A 1 86 ? 4.181 5.842 16.165 1.00 93.75 86 GLU A C 1
ATOM 676 O O . GLU A 1 86 ? 2.980 5.864 15.864 1.00 93.75 86 GLU A O 1
ATOM 681 N N . GLY A 1 87 ? 4.810 4.696 16.438 1.00 94.25 87 GLY A N 1
ATOM 682 C CA . GLY A 1 87 ? 4.149 3.389 16.441 1.00 94.25 87 GLY A CA 1
ATOM 683 C C . GLY A 1 87 ? 3.862 2.814 15.048 1.00 94.25 87 GLY A C 1
ATOM 684 O O . GLY A 1 87 ? 3.202 1.778 14.941 1.00 94.25 87 GLY A O 1
ATOM 685 N N . CYS A 1 88 ? 4.288 3.478 13.966 1.00 96.69 88 CYS A N 1
ATOM 686 C CA . CYS A 1 88 ? 4.109 3.018 12.583 1.00 96.69 88 CYS A CA 1
ATOM 687 C C . CYS A 1 88 ? 5.349 2.310 12.006 1.00 96.69 88 CYS A C 1
ATOM 689 O O . CYS A 1 88 ? 5.452 2.160 10.790 1.00 96.69 88 CYS A O 1
ATOM 691 N N . GLU A 1 89 ? 6.266 1.812 12.834 1.00 97.31 89 GLU A N 1
ATOM 692 C CA . GLU A 1 89 ? 7.540 1.216 12.406 1.00 97.31 89 GLU A CA 1
ATOM 693 C C . GLU A 1 89 ? 7.331 -0.022 11.522 1.00 97.31 89 GLU A C 1
ATOM 695 O O . GLU A 1 89 ? 7.992 -0.182 10.498 1.00 97.31 89 GLU A O 1
ATOM 700 N N . ALA A 1 90 ? 6.361 -0.877 11.861 1.00 97.12 90 ALA A N 1
ATOM 701 C CA . ALA A 1 90 ? 6.020 -2.040 11.039 1.00 97.12 90 ALA A CA 1
ATOM 702 C C . ALA A 1 90 ? 5.428 -1.633 9.674 1.00 97.12 90 ALA A C 1
ATOM 704 O O . ALA A 1 90 ? 5.716 -2.268 8.659 1.00 97.12 90 ALA A O 1
ATOM 705 N N . ILE A 1 91 ? 4.639 -0.549 9.633 1.00 97.88 91 ILE A N 1
ATOM 706 C CA . ILE A 1 91 ? 4.109 0.017 8.382 1.00 97.88 91 ILE A CA 1
ATOM 707 C C . ILE A 1 91 ? 5.263 0.592 7.554 1.00 97.88 91 ILE A C 1
ATOM 709 O O . ILE A 1 91 ? 5.346 0.326 6.360 1.00 97.88 91 ILE A O 1
ATOM 713 N N . ASN A 1 92 ? 6.187 1.321 8.179 1.00 98.00 92 ASN A N 1
ATOM 714 C CA . ASN A 1 92 ? 7.378 1.848 7.517 1.00 98.00 92 ASN A CA 1
ATOM 715 C C . ASN A 1 92 ? 8.231 0.741 6.894 1.00 98.00 92 ASN A C 1
ATOM 717 O O . ASN A 1 92 ? 8.683 0.849 5.755 1.00 98.00 92 ASN A O 1
ATOM 721 N N . PHE A 1 93 ? 8.425 -0.350 7.634 1.00 97.31 93 PHE A N 1
ATOM 722 C CA . PHE A 1 93 ? 9.179 -1.499 7.158 1.00 97.31 93 PHE A CA 1
ATOM 723 C C . PHE A 1 93 ? 8.523 -2.138 5.925 1.00 97.31 93 PHE A C 1
ATOM 725 O O . PHE A 1 93 ? 9.206 -2.364 4.926 1.00 97.31 93 PHE A O 1
ATOM 732 N N . LEU A 1 94 ? 7.200 -2.346 5.950 1.00 97.56 94 LEU A N 1
ATOM 733 C CA . LEU A 1 94 ? 6.428 -2.778 4.779 1.00 97.56 94 LEU A CA 1
ATOM 734 C C . LEU A 1 94 ? 6.626 -1.831 3.588 1.00 97.56 94 LEU A C 1
ATOM 736 O O . LEU A 1 94 ? 6.955 -2.283 2.491 1.00 97.56 94 LEU A O 1
ATOM 740 N N . LEU A 1 95 ? 6.465 -0.524 3.801 1.00 97.62 95 LEU A N 1
ATOM 741 C CA . LEU A 1 95 ? 6.616 0.472 2.741 1.00 97.62 95 LEU A CA 1
ATOM 742 C C . LEU A 1 95 ? 8.028 0.461 2.146 1.00 97.62 95 LEU A C 1
ATOM 744 O O . LEU A 1 95 ? 8.173 0.459 0.931 1.00 97.62 95 LEU A O 1
ATOM 748 N N . SER A 1 96 ? 9.055 0.337 2.985 1.00 96.62 96 SER A N 1
ATOM 749 C CA . SER A 1 96 ? 10.456 0.253 2.557 1.00 96.62 96 SER A CA 1
ATOM 750 C C . SER A 1 96 ? 10.770 -1.011 1.745 1.00 96.62 96 SER A C 1
ATOM 752 O O . SER A 1 96 ? 11.699 -1.017 0.934 1.00 96.62 96 SER A O 1
ATOM 754 N N . LEU A 1 97 ? 10.049 -2.113 1.974 1.00 95.88 97 LEU A N 1
ATOM 755 C CA . LEU A 1 97 ? 10.170 -3.330 1.165 1.00 95.88 97 LEU A CA 1
ATOM 756 C C . LEU A 1 97 ? 9.471 -3.177 -0.187 1.00 95.88 97 LEU A C 1
ATOM 758 O O . LEU A 1 97 ? 10.040 -3.573 -1.202 1.00 95.88 97 LEU A O 1
ATOM 762 N N . ILE A 1 98 ? 8.280 -2.570 -0.209 1.00 95.75 98 ILE A N 1
ATOM 763 C CA . ILE A 1 98 ? 7.566 -2.245 -1.452 1.00 95.75 98 ILE A CA 1
ATOM 764 C C . ILE A 1 98 ? 8.404 -1.285 -2.305 1.00 95.75 98 ILE A C 1
ATOM 766 O O . ILE A 1 98 ? 8.582 -1.534 -3.494 1.00 95.75 98 ILE A O 1
ATOM 770 N N . ASP A 1 99 ? 8.977 -0.243 -1.698 1.00 95.19 99 ASP A N 1
ATOM 771 C CA . ASP A 1 99 ? 9.819 0.741 -2.387 1.00 95.19 99 ASP A CA 1
ATOM 772 C C . ASP A 1 99 ? 11.037 0.077 -3.039 1.00 95.19 99 ASP A C 1
ATOM 774 O O . ASP A 1 99 ? 11.330 0.326 -4.208 1.00 95.19 99 ASP A O 1
ATOM 778 N N . ARG A 1 100 ? 11.709 -0.837 -2.324 1.00 94.56 100 ARG A N 1
ATOM 779 C CA . ARG A 1 100 ? 12.823 -1.625 -2.878 1.00 94.56 100 ARG A CA 1
ATOM 780 C C . ARG A 1 100 ? 12.386 -2.524 -4.029 1.00 94.56 100 ARG A C 1
ATOM 782 O O . ARG A 1 100 ? 13.059 -2.578 -5.050 1.00 94.56 100 ARG A O 1
ATOM 789 N N . LEU A 1 101 ? 11.262 -3.212 -3.885 1.00 94.19 101 LEU A N 1
ATOM 790 C CA . LEU A 1 101 ? 10.730 -4.104 -4.911 1.00 94.19 101 LEU A CA 1
ATOM 791 C C . LEU A 1 101 ? 10.354 -3.339 -6.191 1.00 94.19 101 LEU A C 1
ATOM 793 O O . LEU A 1 101 ? 10.726 -3.761 -7.283 1.00 94.19 101 LEU A O 1
ATOM 797 N N . VAL A 1 102 ? 9.717 -2.171 -6.069 1.00 93.94 102 VAL A N 1
ATOM 798 C CA . VAL A 1 102 ? 9.427 -1.290 -7.213 1.00 93.94 102 VAL A CA 1
ATOM 799 C C . VAL A 1 102 ? 10.715 -0.732 -7.827 1.00 93.94 102 VAL A C 1
ATOM 801 O O . VAL A 1 102 ? 10.830 -0.666 -9.052 1.00 93.94 102 VAL A O 1
ATOM 804 N N . LEU A 1 103 ? 11.709 -0.385 -7.004 1.00 93.00 103 LEU A N 1
ATOM 805 C CA . LEU A 1 103 ? 13.022 0.052 -7.481 1.00 93.00 103 LEU A CA 1
ATOM 806 C C . LEU A 1 103 ? 13.719 -1.037 -8.313 1.00 93.00 103 LEU A C 1
ATOM 808 O O . LEU A 1 103 ? 14.266 -0.722 -9.369 1.00 93.00 103 LEU A O 1
ATOM 812 N N . TYR A 1 104 ? 13.662 -2.304 -7.889 1.00 93.81 104 TYR A N 1
ATOM 813 C CA . TYR A 1 104 ? 14.226 -3.430 -8.647 1.00 93.81 104 TYR A CA 1
ATOM 814 C C . TYR A 1 104 ? 13.502 -3.682 -9.972 1.00 93.81 104 TYR A C 1
ATOM 816 O O . TYR A 1 104 ? 14.141 -4.039 -10.969 1.00 93.81 104 TYR A O 1
ATOM 824 N N . CYS A 1 105 ? 12.188 -3.445 -10.029 1.00 93.06 105 CYS A N 1
ATOM 825 C CA . CYS A 1 105 ? 11.473 -3.432 -11.302 1.00 93.06 105 CYS A CA 1
ATOM 826 C C . CYS A 1 105 ? 12.043 -2.346 -12.236 1.00 93.06 105 CYS A C 1
ATOM 828 O O . CYS A 1 105 ? 12.215 -2.585 -13.432 1.00 93.06 105 CYS A O 1
ATOM 830 N N . GLY A 1 106 ? 12.401 -1.177 -11.695 1.00 85.31 106 GLY A N 1
ATOM 831 C CA . GLY A 1 106 ? 13.118 -0.122 -12.411 1.00 85.31 106 GLY A CA 1
ATOM 832 C C . GLY A 1 106 ? 12.394 0.332 -13.682 1.00 85.31 106 GLY A C 1
ATOM 833 O O . GLY A 1 106 ? 11.177 0.505 -13.695 1.00 85.31 106 GLY A O 1
ATOM 834 N N . SER A 1 107 ? 13.136 0.492 -14.780 1.00 85.44 107 SER A N 1
ATOM 835 C CA . SER A 1 107 ? 12.578 0.819 -16.103 1.00 85.44 107 SER A CA 1
ATOM 836 C C . SER A 1 107 ? 11.935 -0.374 -16.820 1.00 85.44 107 SER A C 1
ATOM 838 O O . SER A 1 107 ? 11.505 -0.243 -17.963 1.00 85.44 107 SER A O 1
ATOM 840 N N . ARG A 1 108 ? 11.864 -1.552 -16.184 1.00 90.44 108 ARG A N 1
ATOM 841 C CA . ARG A 1 108 ? 11.330 -2.763 -16.819 1.00 90.44 108 ARG A CA 1
ATOM 842 C C . ARG A 1 108 ? 9.806 -2.796 -16.835 1.00 90.44 108 ARG A C 1
ATOM 844 O O . ARG A 1 108 ? 9.247 -3.633 -17.522 1.00 90.44 108 ARG A O 1
ATOM 851 N N . LEU A 1 109 ? 9.107 -1.868 -16.179 1.00 86.31 109 LEU A N 1
ATOM 852 C CA . LEU A 1 109 ? 7.637 -1.773 -16.194 1.00 86.31 109 LEU A CA 1
ATOM 853 C C . LEU A 1 109 ? 7.100 -1.011 -17.418 1.00 86.31 109 LEU A C 1
ATOM 855 O O . LEU A 1 109 ? 6.134 -0.253 -17.345 1.00 86.31 109 LEU A O 1
ATOM 859 N N . GLY A 1 110 ? 7.739 -1.216 -18.571 1.00 81.38 110 GLY A N 1
ATOM 860 C CA . GLY A 1 110 ? 7.391 -0.562 -19.826 1.00 81.38 110 GLY A CA 1
ATOM 861 C C . GLY A 1 110 ? 7.889 0.881 -19.868 1.00 81.38 110 GLY A C 1
ATOM 862 O O . GLY A 1 110 ? 9.059 1.155 -19.631 1.00 81.38 110 GLY A O 1
ATOM 863 N N . LYS A 1 111 ? 7.002 1.827 -20.188 1.00 82.69 111 LYS A N 1
ATOM 864 C CA . LYS A 1 111 ? 7.356 3.255 -20.319 1.00 82.69 111 LYS A CA 1
ATOM 865 C C . LYS A 1 111 ? 7.405 4.018 -18.990 1.00 82.69 111 LYS A C 1
ATOM 867 O O . LYS A 1 111 ? 7.644 5.224 -18.993 1.00 82.69 111 LYS A O 1
ATOM 872 N N . TYR A 1 112 ? 7.103 3.358 -17.874 1.00 85.94 112 TYR A N 1
ATOM 873 C CA . TYR A 1 112 ? 6.997 4.008 -16.574 1.00 85.94 112 TYR A CA 1
ATOM 874 C C . TYR A 1 112 ? 8.334 3.967 -15.836 1.00 85.94 112 TYR A C 1
ATOM 876 O O . TYR A 1 112 ? 8.933 2.909 -15.669 1.00 85.94 112 TYR A O 1
ATOM 884 N N . LEU A 1 113 ? 8.771 5.132 -15.358 1.00 86.56 113 LEU A N 1
ATOM 885 C CA . LEU A 1 113 ? 9.862 5.266 -14.399 1.00 86.56 113 LEU A CA 1
ATOM 886 C C . LEU A 1 113 ? 9.273 5.789 -13.090 1.00 86.56 113 LEU A C 1
ATOM 888 O O . LEU A 1 113 ? 8.954 6.975 -12.982 1.00 86.56 113 LEU A O 1
ATOM 892 N N . VAL A 1 114 ? 9.111 4.902 -12.110 1.00 90.81 114 VAL A N 1
ATOM 893 C CA . VAL A 1 114 ? 8.543 5.259 -10.805 1.00 90.81 114 VAL A CA 1
ATOM 894 C C . VAL A 1 114 ? 9.610 5.961 -9.971 1.00 90.81 114 VAL A C 1
ATOM 896 O O . VAL A 1 114 ? 10.620 5.361 -9.619 1.00 90.81 114 VAL A O 1
ATOM 899 N N . LYS A 1 115 ? 9.396 7.247 -9.682 1.00 89.19 115 LYS A N 1
ATOM 900 C CA . LYS A 1 115 ? 10.318 8.072 -8.878 1.00 89.19 115 LYS A CA 1
ATOM 901 C C . LYS A 1 115 ? 9.848 8.265 -7.441 1.00 89.19 115 LYS A C 1
ATOM 903 O O . LYS A 1 115 ? 10.661 8.492 -6.555 1.00 89.19 115 LYS A O 1
ATOM 908 N N . GLU A 1 116 ? 8.541 8.207 -7.232 1.00 92.31 116 GLU A N 1
ATOM 909 C CA . GLU A 1 116 ? 7.900 8.469 -5.953 1.00 92.31 116 GLU A CA 1
ATOM 910 C C . GLU A 1 116 ? 6.584 7.698 -5.848 1.00 92.31 116 GLU A C 1
ATOM 912 O O . GLU A 1 116 ? 6.048 7.199 -6.842 1.00 92.31 116 GLU A O 1
ATOM 917 N N . ARG A 1 117 ? 6.058 7.631 -4.626 1.00 95.31 117 ARG A N 1
ATOM 918 C CA . ARG A 1 117 ? 4.729 7.105 -4.317 1.00 95.31 117 ARG A CA 1
ATOM 919 C C . ARG A 1 117 ? 4.005 8.038 -3.355 1.00 95.31 117 ARG A C 1
ATOM 921 O O . ARG A 1 117 ? 4.626 8.839 -2.657 1.00 95.31 117 ARG A O 1
ATOM 928 N N . SER A 1 118 ? 2.690 7.883 -3.258 1.00 95.88 118 SER A N 1
ATOM 929 C CA . SER A 1 118 ? 1.913 8.538 -2.208 1.00 95.88 118 SER A CA 1
ATOM 930 C C . SER A 1 118 ? 2.277 8.006 -0.813 1.00 95.88 118 SER A C 1
ATOM 932 O O . SER A 1 118 ? 2.913 6.956 -0.646 1.00 95.88 118 SER A O 1
ATOM 934 N N . LYS A 1 119 ? 1.779 8.698 0.218 1.00 97.56 119 LYS A N 1
ATOM 935 C CA . LYS A 1 119 ? 1.608 8.096 1.547 1.00 97.56 119 LYS A CA 1
ATOM 936 C C . LYS A 1 119 ? 0.753 6.827 1.447 1.00 97.56 119 LYS A C 1
ATOM 938 O O . LYS A 1 119 ? -0.030 6.668 0.506 1.00 97.56 119 LYS A O 1
ATOM 943 N N . ALA A 1 120 ? 0.885 5.943 2.428 1.00 97.94 120 ALA A N 1
ATOM 944 C CA . ALA A 1 120 ? 0.062 4.750 2.522 1.00 97.94 120 ALA A CA 1
ATOM 945 C C . ALA A 1 120 ? -1.372 5.136 2.888 1.00 97.94 120 ALA A C 1
ATOM 947 O O . ALA A 1 120 ? -1.598 5.790 3.905 1.00 97.94 120 ALA A O 1
ATOM 948 N N . MET A 1 121 ? -2.339 4.717 2.076 1.00 97.94 121 MET A N 1
ATOM 949 C CA . MET A 1 121 ? -3.753 4.822 2.419 1.00 97.94 121 MET A CA 1
ATOM 950 C C . MET A 1 121 ? -4.151 3.575 3.212 1.00 97.94 121 MET A C 1
ATOM 952 O O . MET A 1 121 ? -4.372 2.513 2.636 1.00 97.94 121 MET A O 1
ATOM 956 N N . VAL A 1 122 ? -4.223 3.692 4.538 1.00 98.00 122 VAL A N 1
ATOM 957 C CA . VAL A 1 122 ? -4.751 2.624 5.396 1.00 98.00 122 VAL A CA 1
ATOM 958 C C . VAL A 1 122 ? -6.267 2.677 5.308 1.00 98.00 122 VAL A C 1
ATOM 960 O O . VAL A 1 122 ? -6.843 3.700 5.664 1.00 98.00 122 VAL A O 1
ATOM 963 N N . ALA A 1 123 ? -6.896 1.599 4.842 1.00 97.50 123 ALA A N 1
ATOM 964 C CA . ALA A 1 123 ? -8.339 1.512 4.632 1.00 97.50 123 ALA A CA 1
ATOM 965 C C . ALA A 1 123 ? -8.976 0.407 5.486 1.00 97.50 123 ALA A C 1
ATOM 967 O O . ALA A 1 123 ? -8.435 -0.692 5.604 1.00 97.50 123 ALA A O 1
ATOM 968 N N . CYS A 1 124 ? -10.153 0.692 6.037 1.00 97.06 124 CYS A N 1
ATOM 969 C CA . CYS A 1 124 ? -11.009 -0.255 6.743 1.00 97.06 124 CYS A CA 1
ATOM 970 C C . CYS A 1 124 ? -12.400 -0.242 6.106 1.00 97.06 124 CYS A C 1
ATOM 972 O O . CYS A 1 124 ? -13.053 0.800 6.075 1.00 97.06 124 CYS A O 1
ATOM 974 N N . TYR A 1 125 ? -12.859 -1.395 5.623 1.00 95.38 125 TYR A N 1
ATOM 975 C CA . TYR A 1 125 ? -14.254 -1.600 5.239 1.00 95.38 125 TYR A CA 1
ATOM 976 C C . TYR A 1 125 ? -14.982 -2.214 6.440 1.00 95.38 125 TYR A C 1
ATOM 978 O O . TYR A 1 125 ? -14.688 -3.358 6.792 1.00 95.38 125 TYR A O 1
ATOM 986 N N . PRO A 1 126 ? -15.910 -1.497 7.097 1.00 91.94 126 PRO A N 1
ATOM 987 C CA . PRO A 1 126 ? -16.483 -1.910 8.381 1.00 91.94 126 PRO A CA 1
ATOM 988 C C . PRO A 1 126 ? -17.530 -3.040 8.273 1.00 91.94 126 PRO A C 1
ATOM 990 O O . PRO A 1 126 ? -18.315 -3.246 9.197 1.00 91.94 126 PRO A O 1
ATOM 993 N N . GLY A 1 127 ? -17.581 -3.768 7.154 1.00 89.69 127 GLY A N 1
ATOM 994 C CA . GLY A 1 127 ? -18.587 -4.799 6.890 1.00 89.69 127 GLY A CA 1
ATOM 995 C C . GLY A 1 127 ? -19.944 -4.210 6.498 1.00 89.69 127 GLY A C 1
ATOM 996 O O . GLY A 1 127 ? -20.008 -3.166 5.851 1.00 89.69 127 GLY A O 1
ATOM 997 N N . ASN A 1 128 ? -21.040 -4.887 6.854 1.00 87.31 128 ASN A N 1
ATOM 998 C CA . ASN A 1 128 ? -22.423 -4.439 6.605 1.00 87.31 128 ASN A CA 1
ATOM 999 C C . ASN A 1 128 ? -22.734 -4.104 5.132 1.00 87.31 128 ASN A C 1
ATOM 1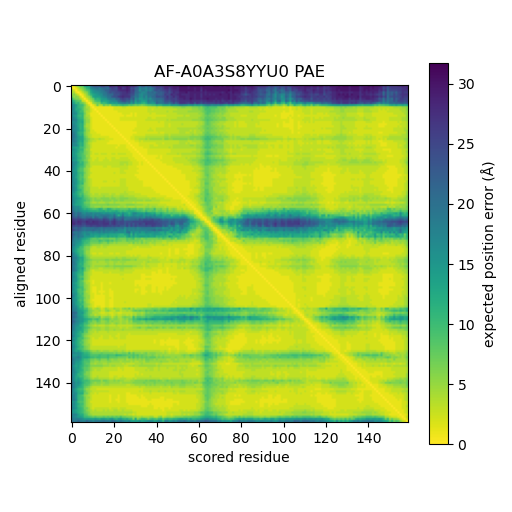001 O O . ASN A 1 128 ? -23.446 -3.144 4.842 1.00 87.31 128 ASN A O 1
ATOM 1005 N N . GLY A 1 129 ? -22.168 -4.868 4.193 1.00 86.31 129 GLY A N 1
ATOM 1006 C CA . GLY A 1 129 ? -22.357 -4.639 2.756 1.00 86.31 129 GLY A CA 1
ATOM 1007 C C . GLY A 1 129 ? -21.644 -3.396 2.212 1.00 86.31 129 GLY A C 1
ATOM 1008 O O . GLY A 1 129 ? -21.892 -3.009 1.072 1.00 86.31 129 GLY A O 1
ATOM 1009 N N . THR A 1 130 ? -20.764 -2.760 2.996 1.00 89.81 130 THR A N 1
ATOM 1010 C CA . THR A 1 130 ? -19.893 -1.699 2.479 1.00 89.81 130 THR A CA 1
ATOM 1011 C C . THR A 1 130 ? -18.921 -2.260 1.452 1.00 89.81 130 THR A C 1
ATOM 1013 O O . THR A 1 130 ? -18.449 -3.392 1.545 1.00 89.81 130 THR A O 1
ATOM 1016 N N . GLY A 1 131 ? -18.611 -1.441 0.458 1.00 91.06 131 GLY A N 1
ATOM 1017 C CA . GLY A 1 131 ? -17.694 -1.802 -0.605 1.00 91.06 131 GLY A CA 1
ATOM 1018 C C . GLY A 1 131 ? -17.256 -0.572 -1.374 1.00 91.06 131 GLY A C 1
ATOM 1019 O O . GLY A 1 131 ? -17.487 0.568 -0.952 1.00 91.06 131 GLY A O 1
ATOM 1020 N N . TYR A 1 132 ? -16.615 -0.816 -2.507 1.00 92.31 132 TYR A N 1
ATOM 1021 C CA . TYR A 1 132 ? -16.233 0.227 -3.439 1.00 92.31 132 TYR A CA 1
ATOM 1022 C C . TYR A 1 132 ? -16.712 -0.168 -4.825 1.00 92.31 132 TYR A C 1
ATOM 1024 O O . TYR A 1 132 ? -16.412 -1.260 -5.311 1.00 92.31 132 TYR A O 1
ATOM 1032 N N . VAL A 1 133 ? -17.525 0.694 -5.432 1.00 92.75 133 VAL A N 1
ATOM 1033 C CA . VAL A 1 133 ? -18.088 0.422 -6.755 1.00 92.75 133 VAL A CA 1
ATOM 1034 C C . VAL A 1 133 ? -16.974 0.278 -7.788 1.00 92.75 133 VAL A C 1
ATOM 1036 O O . VAL A 1 133 ? -15.867 0.799 -7.623 1.00 92.75 133 VAL A O 1
ATOM 1039 N N . ARG A 1 134 ? -17.272 -0.415 -8.889 1.00 94.69 134 ARG A N 1
ATOM 1040 C CA . ARG A 1 134 ? -16.341 -0.550 -10.011 1.00 94.69 134 ARG A CA 1
ATOM 1041 C C . ARG A 1 134 ? -15.868 0.832 -10.472 1.00 94.69 134 ARG A C 1
ATOM 1043 O O . ARG A 1 134 ? -16.682 1.689 -10.807 1.00 94.69 134 ARG A O 1
ATOM 1050 N N . HIS A 1 135 ? -14.555 1.021 -10.511 1.00 93.25 135 HIS A N 1
ATOM 1051 C CA . HIS A 1 135 ? -13.916 2.276 -10.890 1.00 93.25 135 HIS A CA 1
ATOM 1052 C C . HIS A 1 135 ? -12.541 1.999 -11.512 1.00 93.25 135 HIS A C 1
ATOM 1054 O O . HIS A 1 135 ? -12.048 0.871 -11.496 1.00 93.25 135 HIS A O 1
ATOM 1060 N N . VAL A 1 136 ? -11.944 3.044 -12.077 1.00 93.44 136 VAL A N 1
ATOM 1061 C CA . VAL A 1 136 ? -10.547 3.069 -12.516 1.00 93.44 136 VAL A CA 1
ATOM 1062 C C . VAL A 1 136 ? -9.811 3.988 -11.556 1.00 93.44 136 VAL A C 1
ATOM 1064 O O . VAL A 1 136 ? -10.303 5.083 -11.287 1.00 93.44 136 VAL A O 1
ATOM 1067 N N . ASP A 1 137 ? -8.659 3.555 -11.042 1.00 92.81 137 ASP A N 1
ATOM 1068 C CA . ASP A 1 137 ? -7.882 4.357 -10.096 1.00 92.81 137 ASP A CA 1
ATOM 1069 C C . ASP A 1 137 ? -7.478 5.687 -10.718 1.00 92.81 137 ASP A C 1
ATOM 1071 O O . ASP A 1 137 ? -7.772 6.735 -10.152 1.00 92.81 137 ASP A O 1
ATOM 1075 N N . ASN A 1 138 ? -6.864 5.654 -11.901 1.00 93.25 138 ASN A N 1
ATOM 1076 C CA . ASN A 1 138 ? -6.377 6.837 -12.599 1.00 93.25 138 ASN A CA 1
ATOM 1077 C C . ASN A 1 138 ? -7.044 7.018 -13.980 1.00 93.25 138 ASN A C 1
ATOM 1079 O O . ASN A 1 138 ? -6.428 6.725 -15.005 1.00 93.25 138 ASN A O 1
ATOM 1083 N N . PRO A 1 139 ? -8.301 7.495 -14.045 1.00 91.06 139 PRO A N 1
ATOM 1084 C CA . PRO A 1 139 ? -9.012 7.651 -15.313 1.00 91.06 139 PRO A CA 1
ATOM 1085 C C . PRO A 1 139 ? -8.549 8.875 -16.121 1.00 91.06 139 PRO A C 1
ATOM 1087 O O . PRO A 1 139 ? -8.758 8.912 -17.328 1.00 91.06 139 PRO A O 1
ATOM 1090 N N . ASN A 1 140 ? -7.933 9.870 -15.468 1.00 91.75 140 ASN A N 1
ATOM 1091 C CA . ASN A 1 140 ? -7.618 11.179 -16.058 1.00 91.75 140 ASN A CA 1
ATOM 1092 C C . ASN A 1 140 ? -6.109 11.463 -16.181 1.00 91.75 140 ASN A C 1
ATOM 1094 O O . ASN A 1 140 ? -5.728 12.581 -16.515 1.00 91.75 140 ASN A O 1
ATOM 1098 N N . GLY A 1 141 ? -5.245 10.487 -15.896 1.00 90.25 141 GLY A N 1
ATOM 1099 C CA . GLY A 1 141 ? -3.797 10.644 -16.034 1.00 90.25 141 GLY A CA 1
ATOM 1100 C C . GLY A 1 141 ? -3.138 11.507 -14.951 1.00 90.25 141 GLY A C 1
ATOM 1101 O O . GLY A 1 141 ? -2.252 12.293 -15.258 1.00 90.25 141 GLY A O 1
ATOM 1102 N N . ASP A 1 142 ? -3.502 11.332 -13.681 1.00 90.12 142 ASP A N 1
ATOM 1103 C CA . ASP A 1 142 ? -2.930 12.045 -12.524 1.00 90.12 142 ASP A CA 1
ATOM 1104 C C . ASP A 1 142 ? -1.498 11.624 -12.127 1.00 90.12 142 ASP A C 1
ATOM 1106 O O . ASP A 1 142 ? -1.007 11.996 -11.064 1.00 90.12 142 ASP A O 1
ATOM 1110 N N . GLY A 1 143 ? -0.825 10.843 -12.976 1.00 92.25 143 GLY A N 1
ATOM 1111 C CA . GLY A 1 143 ? 0.531 10.338 -12.753 1.00 92.25 143 GLY A CA 1
ATOM 1112 C C . GLY A 1 143 ? 0.622 8.954 -12.103 1.00 92.25 143 GLY A C 1
ATOM 1113 O O . GLY A 1 143 ? 1.661 8.305 -12.238 1.00 92.25 143 GLY A O 1
ATOM 1114 N N . ARG A 1 144 ? -0.441 8.433 -11.470 1.00 94.88 144 ARG A N 1
ATOM 1115 C CA . ARG A 1 144 ? -0.419 7.065 -10.921 1.00 94.88 144 ARG A CA 1
ATOM 1116 C C . ARG A 1 144 ? -0.312 6.028 -12.039 1.00 94.88 144 ARG A C 1
ATOM 1118 O O . ARG A 1 144 ? -1.133 6.015 -12.956 1.00 94.88 144 ARG A O 1
ATOM 1125 N N . CYS A 1 145 ? 0.682 5.148 -11.946 1.00 93.75 145 CYS A N 1
ATOM 1126 C CA . CYS A 1 145 ? 0.943 4.093 -12.934 1.00 93.75 145 CYS A CA 1
ATOM 1127 C C . CYS A 1 145 ? 0.907 2.673 -12.353 1.00 93.75 145 CYS A C 1
ATOM 1129 O O . CYS A 1 145 ? 0.718 1.724 -13.107 1.00 93.75 145 CYS A O 1
ATOM 1131 N N . ILE A 1 146 ? 1.061 2.521 -11.034 1.00 94.81 146 ILE A N 1
ATOM 1132 C CA . ILE A 1 146 ? 1.008 1.237 -10.328 1.00 94.81 146 ILE A CA 1
ATOM 1133 C C . ILE A 1 146 ? 0.199 1.427 -9.048 1.00 94.81 146 ILE A C 1
ATOM 1135 O O . ILE A 1 146 ? 0.434 2.381 -8.304 1.00 94.81 146 ILE A O 1
ATOM 1139 N N . THR A 1 147 ? -0.703 0.487 -8.776 1.00 96.88 147 THR A N 1
ATOM 1140 C CA . THR A 1 147 ? -1.401 0.372 -7.493 1.00 96.88 147 THR A CA 1
ATOM 1141 C C . THR A 1 147 ? -0.842 -0.835 -6.745 1.00 96.88 147 THR A C 1
ATOM 1143 O O . THR A 1 147 ? -0.777 -1.933 -7.291 1.00 96.88 147 THR A O 1
ATOM 1146 N N . CYS A 1 148 ? -0.432 -0.636 -5.491 1.00 97.56 148 CYS A N 1
ATOM 1147 C CA . CYS A 1 148 ? 0.030 -1.703 -4.606 1.00 97.56 148 CYS A CA 1
ATOM 1148 C C . CYS A 1 148 ? -0.901 -1.792 -3.393 1.00 97.56 148 CYS A C 1
ATOM 1150 O O . CYS A 1 148 ? -1.144 -0.786 -2.724 1.00 97.56 148 CYS A O 1
ATOM 1152 N N . ILE A 1 149 ? -1.427 -2.988 -3.123 1.00 98.31 149 ILE A N 1
ATOM 1153 C CA . ILE A 1 149 ? -2.344 -3.257 -2.011 1.00 98.31 149 ILE A CA 1
ATOM 1154 C C . ILE A 1 149 ? -1.752 -4.381 -1.165 1.00 98.31 149 ILE A C 1
ATOM 1156 O O . ILE A 1 149 ? -1.412 -5.441 -1.685 1.00 98.31 149 ILE A O 1
ATOM 1160 N N . TYR A 1 150 ? -1.658 -4.153 0.145 1.00 98.44 150 TYR A N 1
ATOM 1161 C CA . TYR A 1 150 ? -1.262 -5.164 1.121 1.00 98.44 150 TYR A CA 1
ATOM 1162 C C . TYR A 1 150 ? -2.448 -5.493 2.030 1.00 98.44 150 TYR A C 1
ATOM 1164 O O . TYR A 1 150 ? -2.934 -4.632 2.766 1.00 98.44 150 TYR A O 1
ATOM 1172 N N . TYR A 1 151 ? -2.929 -6.733 1.960 1.00 98.19 151 TYR A N 1
ATOM 1173 C CA . TYR A 1 151 ? -4.071 -7.197 2.746 1.00 98.19 151 TYR A CA 1
ATOM 1174 C C . TYR A 1 151 ? -3.646 -7.683 4.136 1.00 98.19 151 TYR A C 1
ATOM 1176 O O . TYR A 1 151 ? -2.586 -8.278 4.308 1.00 98.19 151 TYR A O 1
ATOM 1184 N N . LEU A 1 152 ? -4.506 -7.448 5.133 1.00 98.12 152 LEU A N 1
ATOM 1185 C CA . LEU A 1 152 ? -4.250 -7.764 6.548 1.00 98.12 152 LEU A CA 1
ATOM 1186 C C . LEU A 1 152 ? -5.307 -8.696 7.170 1.00 98.12 152 LEU A C 1
ATOM 1188 O O . LEU A 1 152 ? -5.251 -9.002 8.362 1.00 98.12 152 LEU A O 1
ATOM 1192 N N . ASN A 1 153 ? -6.298 -9.125 6.386 1.00 97.00 153 ASN A N 1
ATOM 1193 C CA . ASN A 1 153 ? -7.422 -9.919 6.875 1.00 97.00 153 ASN A CA 1
ATOM 1194 C C . ASN A 1 153 ? -6.993 -11.377 7.079 1.00 97.00 153 ASN A C 1
ATOM 1196 O O . ASN A 1 153 ? -6.838 -12.127 6.118 1.00 97.00 153 ASN A O 1
ATOM 1200 N N . LYS A 1 154 ? -6.809 -11.783 8.337 1.00 95.56 154 LYS A N 1
ATOM 1201 C CA . LYS A 1 154 ? -6.518 -13.179 8.683 1.00 95.56 154 LYS A CA 1
ATOM 1202 C C . LYS A 1 154 ? -7.741 -14.063 8.487 1.00 95.56 154 LYS A C 1
ATOM 1204 O O . LYS A 1 154 ? -8.837 -13.667 8.875 1.00 95.56 154 LYS A O 1
ATOM 1209 N N . ASN A 1 155 ? -7.515 -15.279 7.986 1.00 95.06 155 ASN A N 1
ATOM 1210 C CA . ASN A 1 155 ? -8.546 -16.311 7.827 1.00 95.06 155 ASN A CA 1
ATOM 1211 C C . ASN A 1 155 ? -9.778 -15.796 7.064 1.00 95.06 155 ASN A C 1
ATOM 1213 O O . ASN A 1 155 ? -10.913 -16.105 7.422 1.00 95.06 155 ASN A O 1
ATOM 1217 N N . TRP A 1 156 ? -9.547 -14.940 6.065 1.00 95.00 156 TRP A N 1
ATOM 1218 C CA . TRP A 1 156 ? -10.616 -14.357 5.270 1.00 95.00 156 TRP A CA 1
ATOM 1219 C C . TRP A 1 156 ? -11.249 -15.415 4.365 1.00 95.00 156 TRP A C 1
ATOM 1221 O O . TRP A 1 156 ? -10.542 -16.103 3.631 1.00 95.00 156 TRP A O 1
ATOM 1231 N N . ASP A 1 157 ? -12.576 -15.497 4.396 1.00 92.69 157 ASP A N 1
ATOM 1232 C CA . ASP A 1 157 ? -13.376 -16.375 3.547 1.00 92.69 157 ASP A CA 1
ATOM 1233 C C . ASP A 1 157 ? -14.353 -15.515 2.739 1.00 92.69 157 ASP A C 1
ATOM 1235 O O . ASP A 1 157 ? -15.232 -14.851 3.296 1.00 92.69 157 ASP A O 1
ATOM 1239 N N . ALA A 1 158 ? -14.144 -15.476 1.423 1.00 77.19 158 ALA A N 1
ATOM 1240 C CA . ALA A 1 158 ? -14.962 -14.715 0.490 1.00 77.19 158 ALA A CA 1
ATOM 1241 C C . ALA A 1 158 ? -16.221 -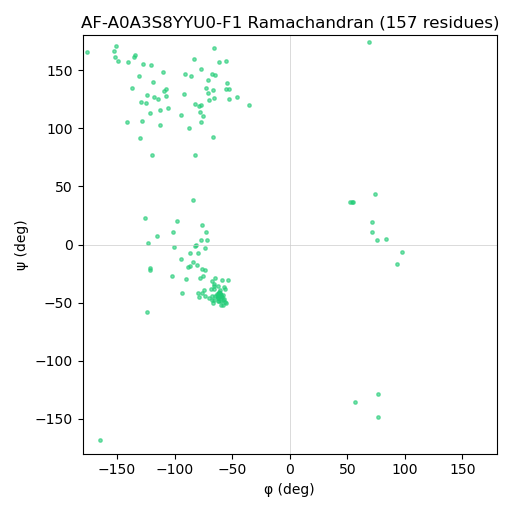15.525 0.150 1.00 77.19 158 ALA A C 1
ATOM 1243 O O . ALA A 1 158 ? -16.291 -16.157 -0.902 1.00 77.19 158 ALA A O 1
ATOM 1244 N N . LYS A 1 159 ? -17.183 -15.546 1.072 1.00 58.06 159 LYS A N 1
ATOM 1245 C CA . LYS A 1 159 ? -18.523 -16.086 0.812 1.00 58.06 159 LYS A CA 1
ATOM 1246 C C . LYS A 1 159 ? -19.422 -15.066 0.132 1.00 58.06 159 LYS A C 1
ATOM 1248 O O . LYS A 1 159 ? -19.382 -13.885 0.543 1.00 58.06 159 LYS A O 1
#

Radius of gyration: 16.94 Å; Cα contacts (8 Å, |Δi|>4): 158; chains: 1; bounding box: 40×44×38 Å

InterPro domains:
  IPR006620 Prolyl 4-hydroxylase, alpha subunit [SM00702] (26-159)
  IPR051559 Hypoxia-inducible factor prolyl hydroxylases [PTHR12907] (5-159)

Sequence (159 aa):
MPLEHIMNRDLEKIAIEYIVPCLHEVGFCYLDNFLGEVVGDCVLKRVKQLHQDGVLRDGQLAGPRAGVSKRHLRGDQITWIGGNEEGCEAINFLLSLIDRLVLYCGSRLGKYLVKERSKAMVACYPGNGTGYVRHVDNPNGDGRCITCIYYLNKNWDAK

Foldseek 3Di:
DPPVVQVPPPLLCCLPVPVLVCCVPPNDDDDPCNNHDPLLVLQLVLLVVCVVVVVWAADFDDDPDDGDRDQVQAVKTKDFAQQPDPSSVSVVVVVVSVVVSVVSNACSNDNDGDPDDGTDISIDRPDPPGDHDDDDPCPPPPPDDDDDDDDSDPPDDDD